Protein AF-A0A973G7X0-F1 (afdb_monomer)

Mean predicted aligned error: 9.48 Å

Structure (mmCIF, N/CA/C/O backbone):
data_AF-A0A973G7X0-F1
#
_entry.id   AF-A0A973G7X0-F1
#
loop_
_atom_site.group_PDB
_atom_site.id
_atom_site.type_symbol
_atom_site.label_atom_id
_atom_site.label_alt_id
_atom_site.label_comp_id
_atom_site.label_asym_id
_atom_site.label_entity_id
_atom_site.label_seq_id
_atom_site.pdbx_PDB_ins_code
_atom_site.Cartn_x
_atom_site.Cartn_y
_atom_site.Cartn_z
_atom_site.occupancy
_atom_site.B_iso_or_equiv
_atom_site.auth_seq_id
_atom_site.auth_comp_id
_atom_site.auth_asym_id
_atom_site.auth_atom_id
_atom_site.pdbx_PDB_model_num
ATOM 1 N N . MET A 1 1 ? 25.890 -2.700 -10.896 1.00 71.62 1 MET A N 1
ATOM 2 C CA . MET A 1 1 ? 25.845 -2.245 -9.484 1.00 71.62 1 MET A CA 1
ATOM 3 C C . MET A 1 1 ? 24.895 -1.067 -9.282 1.00 71.62 1 MET A C 1
ATOM 5 O O . MET A 1 1 ? 24.038 -1.164 -8.416 1.00 71.62 1 MET A O 1
ATOM 9 N N . ILE A 1 2 ? 24.950 -0.023 -10.118 1.00 80.19 2 ILE A N 1
ATOM 10 C CA . ILE A 1 2 ? 24.067 1.162 -10.027 1.00 80.19 2 ILE A CA 1
ATOM 11 C C . ILE A 1 2 ? 22.573 0.802 -10.108 1.00 80.19 2 ILE A C 1
ATOM 13 O O . ILE A 1 2 ? 21.805 1.201 -9.243 1.00 80.19 2 ILE A O 1
ATOM 17 N N . ALA A 1 3 ? 22.166 -0.040 -11.064 1.00 82.38 3 ALA A N 1
ATOM 18 C CA . ALA A 1 3 ? 20.767 -0.471 -11.183 1.00 82.38 3 ALA A CA 1
ATOM 19 C C . ALA A 1 3 ? 20.232 -1.186 -9.923 1.00 82.38 3 ALA A C 1
ATOM 21 O O . ALA A 1 3 ? 19.067 -1.029 -9.573 1.00 82.38 3 ALA A O 1
ATOM 22 N N . LYS A 1 4 ? 21.088 -1.925 -9.200 1.00 83.56 4 LYS A N 1
ATOM 23 C CA . LYS A 1 4 ? 20.709 -2.561 -7.928 1.00 83.56 4 LYS A CA 1
ATOM 24 C C . LYS A 1 4 ? 20.502 -1.520 -6.826 1.00 83.56 4 LYS A C 1
ATOM 26 O O . LYS A 1 4 ? 19.527 -1.616 -6.094 1.00 83.56 4 LYS A O 1
ATOM 31 N N . ALA A 1 5 ? 21.375 -0.514 -6.739 1.00 88.06 5 ALA A N 1
ATOM 32 C CA . ALA A 1 5 ? 21.237 0.576 -5.772 1.00 88.06 5 ALA A CA 1
ATOM 33 C C . ALA A 1 5 ? 19.972 1.413 -6.028 1.00 88.06 5 ALA A C 1
ATOM 35 O O . ALA A 1 5 ? 19.229 1.707 -5.095 1.00 88.06 5 ALA A O 1
ATOM 36 N N . VAL A 1 6 ? 19.679 1.715 -7.298 1.00 90.12 6 VAL A N 1
ATOM 37 C CA . VAL A 1 6 ? 18.432 2.386 -7.695 1.00 90.12 6 VAL A CA 1
ATOM 38 C C . VAL A 1 6 ? 17.220 1.527 -7.333 1.00 90.12 6 VAL A C 1
ATOM 40 O O . VAL A 1 6 ? 16.287 2.029 -6.716 1.00 90.12 6 VAL A O 1
ATOM 43 N N . GLY A 1 7 ? 17.250 0.226 -7.637 1.00 86.12 7 GLY A N 1
ATOM 44 C CA . GLY A 1 7 ? 16.169 -0.696 -7.279 1.00 86.12 7 GLY A CA 1
ATOM 45 C C . GLY A 1 7 ? 15.898 -0.749 -5.772 1.00 86.12 7 GLY A C 1
ATOM 46 O O . GLY A 1 7 ? 14.742 -0.710 -5.351 1.00 86.12 7 GLY A O 1
ATOM 47 N N . ILE A 1 8 ? 16.952 -0.761 -4.950 1.00 91.88 8 ILE A N 1
ATOM 48 C CA . ILE A 1 8 ? 16.832 -0.694 -3.487 1.00 91.88 8 ILE A CA 1
ATOM 49 C C . ILE A 1 8 ? 16.190 0.631 -3.060 1.00 91.88 8 ILE A C 1
ATOM 51 O O . ILE A 1 8 ? 15.220 0.617 -2.306 1.00 91.88 8 ILE A O 1
ATOM 55 N N . GLY A 1 9 ? 16.669 1.766 -3.580 1.00 92.62 9 GLY A N 1
ATOM 56 C CA . GLY A 1 9 ? 16.115 3.084 -3.258 1.00 92.62 9 GLY A CA 1
ATOM 57 C C . GLY A 1 9 ? 14.632 3.213 -3.616 1.00 92.62 9 GLY A C 1
ATOM 58 O O . GLY A 1 9 ? 13.835 3.670 -2.799 1.00 92.62 9 GLY A O 1
ATOM 59 N N . VAL A 1 10 ? 14.240 2.731 -4.798 1.00 89.56 10 VAL A N 1
ATOM 60 C CA . VAL A 1 10 ? 12.837 2.715 -5.241 1.00 89.56 10 VAL A CA 1
ATOM 61 C C . VAL A 1 10 ? 11.981 1.832 -4.334 1.00 89.56 10 VAL A C 1
ATOM 63 O O . VAL A 1 10 ? 10.878 2.227 -3.964 1.00 89.56 10 VAL A O 1
ATOM 66 N N . THR A 1 11 ? 12.487 0.666 -3.929 1.00 89.56 11 THR A N 1
ATOM 67 C CA . THR A 1 11 ? 11.751 -0.252 -3.044 1.00 89.56 11 THR A CA 1
ATOM 68 C C . THR A 1 11 ? 11.503 0.377 -1.674 1.00 89.56 11 THR A C 1
ATOM 70 O O . THR A 1 11 ? 10.390 0.307 -1.158 1.00 89.56 11 THR A O 1
ATOM 73 N N . LEU A 1 12 ? 12.512 1.040 -1.102 1.00 91.94 12 LEU A N 1
ATOM 74 C CA . LEU A 1 12 ? 12.386 1.733 0.183 1.00 91.94 12 LEU A CA 1
ATOM 75 C C . LEU A 1 12 ? 11.405 2.908 0.105 1.00 91.94 12 LEU A C 1
ATOM 77 O O . LEU A 1 12 ? 10.552 3.055 0.978 1.00 91.94 12 LEU A O 1
ATOM 81 N N . ALA A 1 13 ? 11.481 3.711 -0.959 1.00 89.56 13 ALA A N 1
ATOM 82 C CA . ALA A 1 13 ? 10.551 4.815 -1.177 1.00 89.56 13 ALA A CA 1
ATOM 83 C C . ALA A 1 13 ? 9.105 4.318 -1.340 1.00 89.56 13 ALA A C 1
ATOM 85 O O . ALA A 1 13 ? 8.184 4.881 -0.747 1.00 89.56 13 ALA A O 1
ATOM 86 N N . ALA A 1 14 ? 8.907 3.230 -2.091 1.00 86.94 14 ALA A N 1
ATOM 87 C CA . ALA A 1 14 ? 7.600 2.607 -2.262 1.00 86.94 14 ALA A CA 1
ATOM 88 C C . ALA A 1 14 ? 7.053 2.052 -0.938 1.00 86.94 14 ALA A C 1
ATOM 90 O O . ALA A 1 14 ? 5.881 2.263 -0.630 1.00 86.94 14 ALA A O 1
ATOM 91 N N . ALA A 1 15 ? 7.897 1.398 -0.133 1.00 85.62 15 ALA A N 1
ATOM 92 C CA . ALA A 1 15 ? 7.513 0.897 1.184 1.00 85.62 15 ALA A CA 1
ATOM 93 C C . ALA A 1 15 ? 7.066 2.039 2.111 1.00 85.62 15 ALA A C 1
ATOM 95 O O . ALA A 1 15 ? 5.993 1.962 2.709 1.00 85.62 15 ALA A O 1
ATOM 96 N N . TRP A 1 16 ? 7.832 3.133 2.164 1.00 91.50 16 TRP A N 1
ATOM 97 C CA . TRP A 1 16 ? 7.482 4.308 2.962 1.00 91.50 16 TRP A CA 1
ATOM 98 C C . TRP A 1 16 ? 6.157 4.942 2.514 1.00 91.50 16 TRP A C 1
ATOM 100 O O . TRP A 1 16 ? 5.285 5.210 3.343 1.00 91.50 16 TRP A O 1
ATOM 110 N N . ALA A 1 17 ? 5.968 5.133 1.205 1.00 87.81 17 ALA A N 1
ATOM 111 C CA . ALA A 1 17 ? 4.733 5.690 0.658 1.00 87.81 17 ALA A CA 1
ATOM 112 C C . ALA A 1 17 ? 3.520 4.793 0.960 1.00 87.81 17 ALA A C 1
ATOM 114 O O . ALA A 1 17 ? 2.474 5.287 1.383 1.00 87.81 17 ALA A O 1
ATOM 115 N N . ALA A 1 18 ? 3.671 3.473 0.818 1.00 83.75 18 ALA A N 1
ATOM 116 C CA . ALA A 1 18 ? 2.624 2.514 1.150 1.00 83.75 18 ALA A CA 1
ATOM 117 C C . ALA A 1 18 ? 2.223 2.601 2.630 1.00 83.75 18 ALA A C 1
ATOM 119 O O . ALA A 1 18 ? 1.032 2.631 2.936 1.00 83.75 18 ALA A O 1
ATOM 120 N N . GLN A 1 19 ? 3.190 2.722 3.548 1.00 83.50 19 GLN A N 1
ATOM 121 C CA . GLN A 1 19 ? 2.900 2.886 4.977 1.00 83.50 19 GLN A CA 1
ATOM 122 C C . GLN A 1 19 ? 2.080 4.151 5.265 1.00 83.50 19 GLN A C 1
ATOM 124 O O . GLN A 1 19 ? 1.145 4.092 6.064 1.00 83.50 19 GLN A O 1
ATOM 129 N N . GLN A 1 20 ? 2.380 5.275 4.602 1.00 85.81 20 GLN A N 1
ATOM 130 C CA . GLN A 1 20 ? 1.604 6.513 4.759 1.00 85.81 20 GLN A CA 1
ATOM 131 C C . GLN A 1 20 ? 0.167 6.359 4.255 1.00 85.81 20 GLN A C 1
ATOM 133 O O . GLN A 1 20 ? -0.774 6.760 4.941 1.00 85.81 20 GLN A O 1
ATOM 138 N N . VAL A 1 21 ? -0.011 5.738 3.086 1.00 83.81 21 VAL A N 1
ATOM 139 C CA . VAL A 1 21 ? -1.339 5.491 2.507 1.00 83.81 21 VAL A CA 1
ATOM 140 C C . VAL A 1 21 ? -2.167 4.586 3.415 1.00 83.81 21 VAL A C 1
ATOM 142 O O . VAL A 1 21 ? -3.312 4.913 3.714 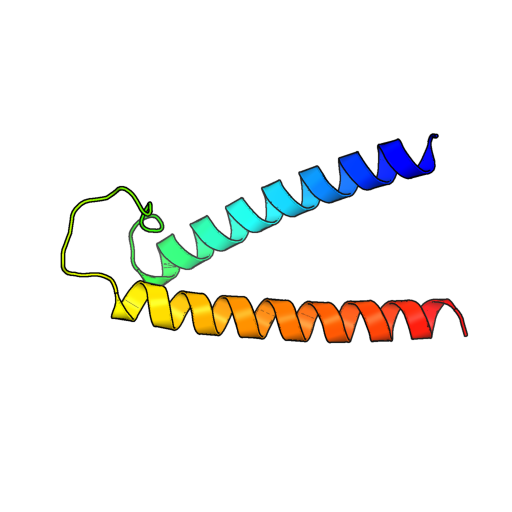1.00 83.81 21 VAL A O 1
ATOM 145 N N . ILE A 1 22 ? -1.585 3.488 3.905 1.00 80.94 22 ILE A N 1
ATOM 146 C CA . ILE A 1 22 ? -2.268 2.550 4.805 1.00 80.94 22 ILE A CA 1
ATOM 147 C C . ILE A 1 22 ? -2.660 3.249 6.111 1.00 80.94 22 ILE A C 1
ATOM 149 O O . ILE A 1 22 ? -3.807 3.143 6.540 1.00 80.94 22 ILE A O 1
ATOM 153 N N . ALA A 1 23 ? -1.744 4.004 6.727 1.00 80.19 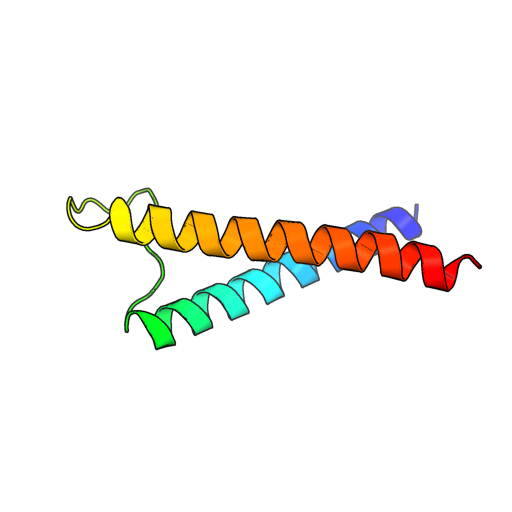23 ALA A N 1
ATOM 154 C CA . ALA A 1 23 ? -2.024 4.729 7.965 1.00 80.19 23 ALA A CA 1
ATOM 155 C C . ALA A 1 23 ? -3.134 5.780 7.785 1.00 80.19 23 ALA A C 1
ATOM 157 O O . ALA A 1 23 ? -3.999 5.917 8.653 1.00 80.19 23 ALA A O 1
ATOM 158 N N . GLY A 1 24 ? -3.129 6.499 6.658 1.00 81.06 24 GLY A N 1
ATOM 159 C CA . GLY A 1 24 ? -4.173 7.458 6.305 1.00 81.06 24 GLY A CA 1
ATOM 160 C C . GLY A 1 24 ? -5.526 6.787 6.078 1.00 81.06 24 GLY A C 1
ATOM 161 O O . GLY A 1 24 ? -6.518 7.195 6.679 1.00 81.06 24 GLY A O 1
ATOM 162 N N . ALA A 1 25 ? -5.557 5.720 5.278 1.00 77.88 25 ALA A N 1
ATOM 163 C CA . ALA A 1 25 ? -6.769 4.959 4.994 1.00 77.88 25 ALA A CA 1
ATOM 164 C C . ALA A 1 25 ? -7.402 4.396 6.274 1.00 77.88 25 ALA A C 1
ATOM 166 O O . ALA A 1 25 ? -8.610 4.517 6.461 1.00 77.88 25 ALA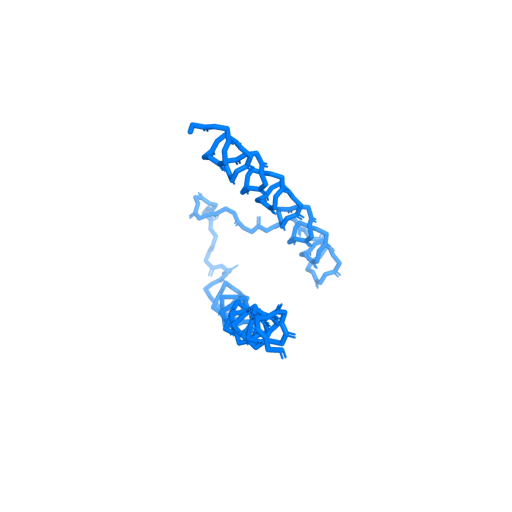 A O 1
ATOM 167 N N . TRP A 1 26 ? -6.594 3.863 7.197 1.00 74.00 26 TRP A N 1
ATOM 168 C CA . TRP A 1 26 ? -7.093 3.354 8.478 1.00 74.00 26 TRP A CA 1
ATOM 169 C C . TRP A 1 26 ? -7.658 4.449 9.369 1.00 74.00 26 TRP A C 1
ATOM 171 O O . TRP A 1 26 ? -8.732 4.287 9.940 1.00 74.00 26 TRP A O 1
ATOM 181 N N . LYS A 1 27 ? -6.965 5.589 9.457 1.00 75.19 27 LYS A N 1
ATOM 182 C CA . LYS A 1 27 ? -7.435 6.725 10.251 1.00 75.19 27 LYS A CA 1
ATOM 183 C C . LYS A 1 27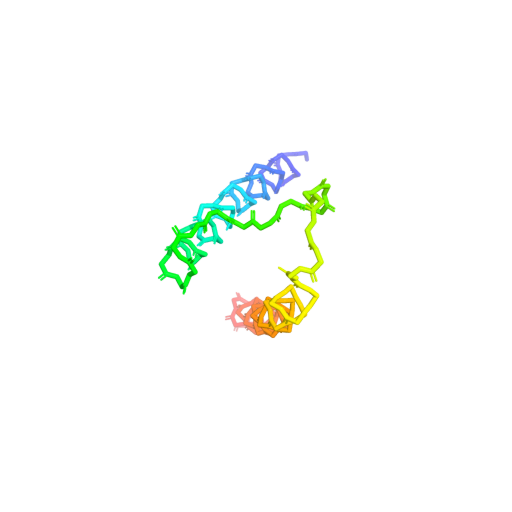 ? -8.779 7.249 9.739 1.00 75.19 27 LYS A C 1
ATOM 185 O O . LYS A 1 27 ? -9.617 7.630 10.545 1.00 75.19 27 LYS A O 1
ATOM 190 N N . VAL A 1 28 ? -8.980 7.260 8.420 1.00 75.88 28 VAL A N 1
ATOM 191 C CA . VAL A 1 28 ? -10.244 7.682 7.798 1.00 75.88 28 VAL A CA 1
ATOM 192 C C . VAL A 1 28 ? -11.345 6.640 7.995 1.00 75.88 28 VAL A C 1
ATOM 194 O O . VAL A 1 28 ? -12.462 7.008 8.339 1.00 75.88 28 VAL A O 1
ATOM 197 N N . ALA A 1 29 ? -11.047 5.355 7.794 1.00 72.88 29 ALA A N 1
ATOM 198 C CA . ALA A 1 29 ? -12.054 4.296 7.839 1.00 72.88 29 ALA A CA 1
ATOM 199 C C . ALA A 1 29 ? -12.479 3.917 9.266 1.00 72.88 29 ALA A C 1
ATOM 201 O O . ALA A 1 29 ? -13.650 3.642 9.505 1.00 72.88 29 ALA A O 1
ATOM 202 N N . LEU A 1 30 ? -11.530 3.881 10.204 1.00 73.12 30 LEU A N 1
ATOM 203 C CA . LEU A 1 30 ? -11.709 3.309 11.543 1.00 73.12 30 LEU A CA 1
ATOM 204 C C . LEU A 1 30 ? -11.459 4.319 12.672 1.00 73.12 30 LEU A C 1
ATOM 206 O O . LEU A 1 30 ? -11.612 3.995 13.844 1.00 73.12 30 LEU A O 1
ATOM 210 N N . GLY A 1 31 ? -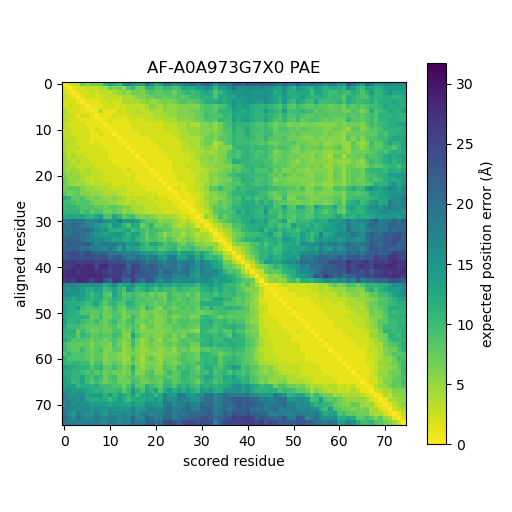11.060 5.554 12.352 1.00 67.19 31 GLY A N 1
ATOM 211 C CA . GLY A 1 31 ? -10.838 6.620 13.339 1.00 67.19 31 GLY A CA 1
ATOM 212 C C . GLY A 1 31 ? -9.570 6.457 14.189 1.00 67.19 31 GLY A C 1
ATOM 213 O O . GLY A 1 31 ? -9.156 7.402 14.860 1.00 67.19 31 GLY A O 1
ATOM 214 N N . HIS A 1 32 ? -8.906 5.301 14.129 1.00 66.62 32 HIS A N 1
ATOM 215 C CA . HIS A 1 32 ? -7.683 4.991 14.865 1.00 66.62 32 HIS A CA 1
ATOM 216 C C . HIS A 1 32 ? -6.591 4.415 13.955 1.00 66.62 32 HIS A C 1
ATOM 218 O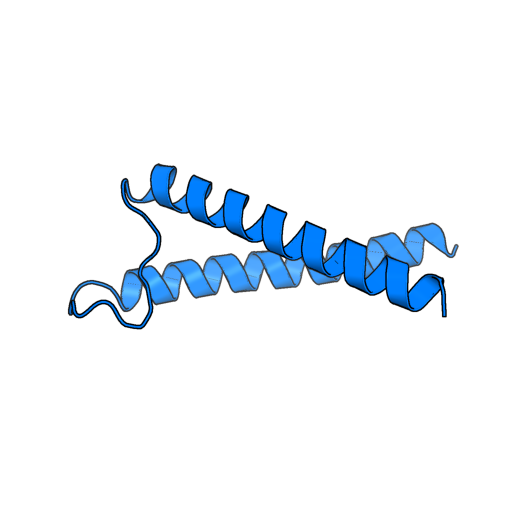 O . HIS A 1 32 ? -6.810 4.071 12.793 1.00 66.62 32 HIS A O 1
ATOM 224 N N . LYS A 1 33 ? -5.372 4.307 14.493 1.00 62.12 33 LYS A N 1
ATOM 225 C CA . LYS A 1 33 ? -4.242 3.698 13.780 1.00 62.12 33 LYS A CA 1
ATOM 226 C C . LYS A 1 33 ? -4.486 2.192 13.539 1.00 62.12 33 LYS A C 1
ATOM 228 O O . LYS A 1 33 ? -5.274 1.576 14.270 1.00 62.12 33 LYS A O 1
ATOM 233 N N . PRO A 1 34 ? -3.845 1.602 12.511 1.00 61.44 34 PRO A N 1
ATOM 234 C CA . PRO A 1 34 ? -3.901 0.163 12.278 1.00 61.44 34 PRO A CA 1
ATOM 235 C C . PRO A 1 34 ? -3.491 -0.615 13.536 1.00 61.44 34 PRO A C 1
ATOM 237 O O . PRO A 1 34 ? -2.604 -0.139 14.251 1.00 61.44 34 PRO A O 1
ATOM 240 N N . PRO A 1 35 ? -4.119 -1.774 13.810 1.00 63.38 35 PRO A N 1
ATOM 241 C CA . PRO A 1 35 ? -3.687 -2.638 14.903 1.00 63.38 35 PRO A CA 1
ATOM 242 C C . PRO A 1 35 ? -2.255 -3.037 14.670 1.00 63.38 35 PRO A C 1
ATOM 244 O O . PRO A 1 35 ? -1.898 -3.395 13.542 1.00 63.38 35 PRO A O 1
ATOM 247 N N . LYS A 1 36 ? -1.465 -3.066 15.732 1.00 63.47 36 LYS A N 1
ATOM 248 C CA . LYS A 1 36 ? -0.270 -3.883 15.689 1.00 63.47 36 LYS A CA 1
ATOM 249 C C . LYS A 1 36 ? -0.638 -5.323 16.051 1.00 63.47 36 LYS A C 1
ATOM 251 O O . LYS A 1 36 ? -1.533 -5.523 16.869 1.00 63.47 36 LYS A O 1
ATOM 256 N N . PRO A 1 37 ? 0.015 -6.325 15.441 1.00 56.53 37 PRO A N 1
ATOM 257 C CA . PRO A 1 37 ? -0.189 -7.729 15.794 1.00 56.53 37 PRO A CA 1
ATOM 258 C C . PRO A 1 37 ? 0.004 -8.018 17.290 1.00 56.53 37 PRO A C 1
ATOM 260 O O . PRO A 1 37 ? -0.574 -8.971 17.797 1.00 56.53 37 PRO A O 1
ATOM 263 N N . GLU A 1 38 ? 0.809 -7.204 17.977 1.00 61.38 38 GLU A N 1
ATOM 264 C CA . GLU A 1 38 ? 1.075 -7.288 19.415 1.00 61.38 38 GLU A CA 1
ATOM 265 C C . GLU A 1 38 ? 0.062 -6.567 20.333 1.00 61.38 38 GLU A C 1
ATOM 267 O O . GLU A 1 38 ? 0.204 -6.654 21.550 1.00 61.38 38 GLU A O 1
ATOM 272 N N . ASP A 1 39 ? -0.944 -5.859 19.803 1.00 61.16 39 ASP A N 1
ATOM 273 C CA . ASP A 1 39 ? -1.958 -5.195 20.637 1.00 61.16 39 ASP A CA 1
ATOM 274 C C . ASP A 1 39 ? -2.988 -6.223 21.160 1.00 61.16 39 ASP A C 1
ATOM 276 O O . ASP A 1 39 ? -3.766 -6.794 20.393 1.00 61.16 39 ASP A O 1
ATOM 280 N N . GLU A 1 40 ? -3.009 -6.452 22.479 1.00 52.66 40 GLU A N 1
ATOM 281 C CA . GLU A 1 40 ? -3.939 -7.371 23.151 1.00 52.66 40 GLU A CA 1
ATOM 282 C C . GLU A 1 40 ? -5.376 -6.814 23.158 1.00 52.66 40 GLU A C 1
ATOM 284 O O . GLU A 1 40 ? -5.722 -5.911 23.922 1.00 52.66 40 GLU A O 1
ATOM 289 N N . GLY A 1 41 ? -6.238 -7.366 22.300 1.00 56.09 41 GLY A N 1
ATOM 290 C CA . GLY A 1 41 ? -7.671 -7.077 22.288 1.00 56.09 41 GLY A CA 1
ATOM 291 C C . GLY A 1 41 ? -8.455 -8.024 21.378 1.00 56.09 41 GLY A C 1
ATOM 292 O O . GLY A 1 41 ? -8.249 -8.050 20.168 1.00 56.09 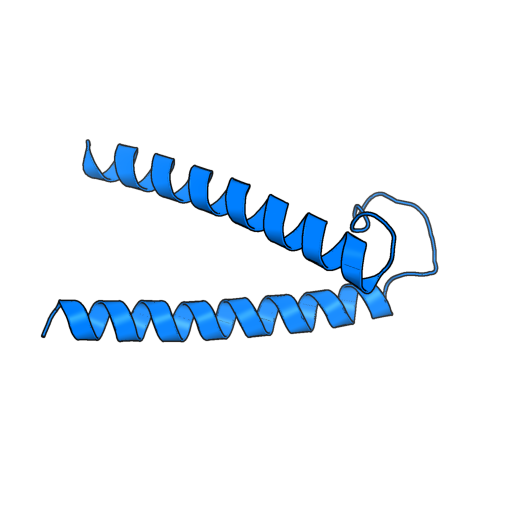41 GLY A O 1
ATOM 293 N N . ASP A 1 42 ? -9.398 -8.764 21.964 1.00 55.88 42 ASP A N 1
ATOM 294 C CA . ASP A 1 42 ? -10.249 -9.785 21.317 1.00 55.88 42 ASP A CA 1
ATOM 295 C C . ASP A 1 42 ? -11.119 -9.231 20.164 1.00 55.88 42 ASP A C 1
ATOM 297 O O . ASP A 1 42 ? -11.574 -9.944 19.266 1.00 55.88 42 ASP A O 1
ATOM 301 N N . ALA A 1 43 ? -11.326 -7.916 20.148 1.00 55.81 43 ALA A N 1
ATOM 302 C CA . ALA A 1 43 ? -12.050 -7.216 19.102 1.00 55.81 43 ALA A CA 1
ATOM 303 C C . ALA A 1 43 ? -11.127 -6.874 17.922 1.00 55.81 43 ALA A C 1
ATOM 305 O O . ALA A 1 43 ? -10.760 -5.710 17.778 1.00 55.81 43 ALA A O 1
ATOM 306 N N . ARG A 1 44 ? -10.740 -7.844 17.067 1.00 63.47 44 ARG A N 1
ATOM 307 C CA . ARG A 1 44 ? -10.153 -7.483 15.750 1.00 63.47 44 ARG A CA 1
ATOM 308 C C . ARG A 1 44 ? -9.952 -8.529 14.662 1.00 63.47 44 ARG A C 1
ATOM 310 O O . ARG A 1 44 ? -9.585 -8.134 13.558 1.00 63.47 44 ARG A O 1
ATOM 317 N N . PHE A 1 45 ? -10.200 -9.821 14.879 1.00 67.88 45 PHE A N 1
ATOM 318 C CA . PHE A 1 45 ? -9.901 -10.813 13.832 1.00 67.88 45 PHE A CA 1
ATOM 319 C C . PHE A 1 45 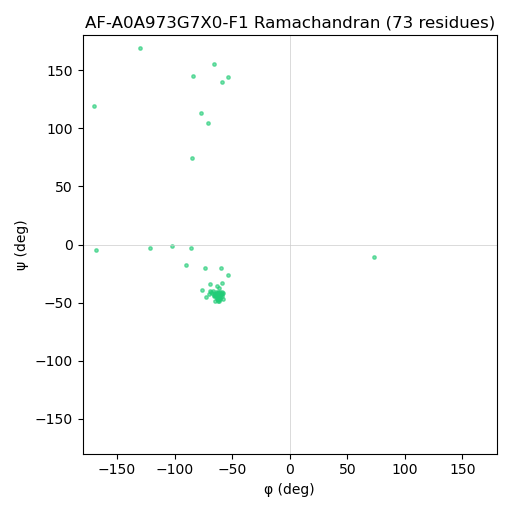? -10.670 -10.552 12.526 1.00 67.88 45 PHE A C 1
ATOM 321 O O . PHE A 1 45 ? -10.082 -10.589 11.450 1.00 67.88 45 PHE A O 1
ATOM 328 N N . ALA A 1 46 ? -11.960 -10.210 12.612 1.00 69.38 46 ALA A N 1
ATOM 329 C CA . ALA A 1 46 ? -12.772 -9.893 11.437 1.00 69.38 46 ALA A CA 1
ATOM 330 C C . ALA A 1 46 ? -12.324 -8.598 10.730 1.00 69.38 46 ALA A C 1
ATOM 332 O O . ALA A 1 46 ? -12.264 -8.565 9.504 1.00 69.38 46 ALA A O 1
ATOM 333 N N . GLU A 1 47 ? -11.958 -7.552 11.477 1.00 71.56 47 GLU A N 1
ATOM 334 C CA . GLU A 1 47 ? -11.452 -6.288 10.914 1.00 71.56 47 GLU A CA 1
ATOM 335 C C . GLU A 1 47 ? -10.105 -6.501 10.206 1.00 71.56 47 GLU A C 1
ATOM 337 O O . GLU A 1 47 ? -9.914 -6.062 9.071 1.00 71.56 47 GLU A O 1
ATOM 342 N N . ILE A 1 48 ? -9.199 -7.254 10.838 1.00 74.50 48 ILE A N 1
ATOM 343 C CA . ILE A 1 48 ? -7.908 -7.639 10.259 1.00 74.50 48 ILE A CA 1
ATOM 344 C C . ILE A 1 48 ? -8.124 -8.521 9.025 1.00 74.50 48 ILE A C 1
ATOM 346 O O . ILE A 1 48 ? -7.481 -8.296 8.002 1.00 74.50 48 ILE A O 1
ATOM 350 N N . ALA A 1 49 ? -9.044 -9.487 9.080 1.00 80.00 49 ALA A N 1
ATOM 351 C CA . ALA A 1 49 ? -9.345 -10.374 7.961 1.00 80.00 49 ALA A CA 1
ATOM 352 C C . ALA A 1 49 ? -9.911 -9.604 6.759 1.00 80.00 49 ALA A C 1
ATOM 354 O O . ALA A 1 49 ? -9.431 -9.781 5.640 1.00 80.00 49 ALA A O 1
ATOM 355 N N . VAL A 1 50 ? -10.877 -8.705 6.973 1.00 80.06 50 VAL A N 1
ATOM 356 C CA . VAL A 1 50 ? -11.440 -7.863 5.904 1.00 80.06 50 VAL A CA 1
ATOM 357 C C . VAL A 1 50 ? -10.361 -6.974 5.298 1.00 80.06 50 VAL A C 1
ATOM 359 O O . VAL A 1 50 ? -10.237 -6.888 4.075 1.00 80.06 50 VAL A O 1
ATOM 362 N N . ALA A 1 51 ? -9.526 -6.355 6.128 1.00 77.56 51 ALA A N 1
ATOM 363 C CA . ALA A 1 51 ? -8.470 -5.504 5.617 1.00 77.56 51 ALA A CA 1
ATOM 364 C C . ALA A 1 51 ? -7.366 -6.289 4.889 1.00 77.56 51 ALA A C 1
ATOM 366 O O . ALA A 1 51 ? -6.832 -5.810 3.884 1.00 77.56 51 ALA A O 1
ATOM 367 N N . ALA A 1 52 ? -7.060 -7.512 5.329 1.00 81.81 52 ALA A N 1
ATOM 368 C CA . ALA A 1 52 ? -6.150 -8.417 4.636 1.00 81.81 52 ALA A CA 1
ATOM 369 C C . ALA A 1 52 ? -6.699 -8.827 3.263 1.00 81.81 52 ALA A C 1
ATOM 371 O O . ALA A 1 52 ? -5.952 -8.818 2.286 1.00 81.81 52 ALA A O 1
ATOM 372 N N . VAL A 1 53 ? -8.003 -9.107 3.157 1.00 86.19 53 VAL A N 1
ATOM 373 C CA . VAL A 1 53 ? -8.667 -9.401 1.875 1.00 86.19 53 VAL A CA 1
ATOM 374 C C . VAL A 1 53 ? -8.570 -8.209 0.923 1.00 86.19 53 VAL A C 1
ATOM 376 O O . VAL A 1 53 ? -8.153 -8.376 -0.224 1.00 86.19 53 VAL A O 1
ATOM 379 N N . ILE A 1 54 ? -8.886 -6.998 1.392 1.00 83.19 54 ILE A N 1
ATOM 380 C CA . ILE A 1 54 ? -8.798 -5.776 0.576 1.00 83.19 54 ILE A CA 1
ATOM 381 C C . ILE A 1 54 ? -7.353 -5.533 0.129 1.00 83.19 54 ILE A C 1
ATOM 383 O O . ILE A 1 54 ? -7.097 -5.291 -1.050 1.00 83.19 54 ILE A O 1
ATOM 387 N N . THR A 1 55 ? -6.394 -5.653 1.048 1.00 81.44 55 THR A N 1
ATOM 388 C CA . THR A 1 55 ? -4.969 -5.473 0.742 1.00 81.44 55 THR A CA 1
ATOM 389 C C . THR A 1 55 ? -4.498 -6.505 -0.283 1.00 81.44 55 THR A C 1
ATOM 391 O O . THR A 1 55 ? -3.855 -6.146 -1.268 1.00 81.44 55 THR A O 1
ATOM 394 N N . GLY A 1 56 ? -4.868 -7.776 -0.107 1.00 83.69 56 GLY A N 1
ATOM 395 C CA . GLY A 1 56 ? -4.552 -8.851 -1.046 1.00 83.69 56 GLY A CA 1
ATOM 396 C C . GLY A 1 56 ? -5.127 -8.600 -2.442 1.00 83.69 56 GLY A C 1
ATOM 397 O O . GLY A 1 56 ? -4.416 -8.764 -3.435 1.00 83.69 56 GLY A O 1
ATOM 398 N N . ALA A 1 57 ? -6.373 -8.125 -2.527 1.00 85.94 57 ALA A N 1
ATOM 399 C CA . ALA A 1 57 ? -7.008 -7.763 -3.792 1.00 85.94 57 ALA A CA 1
ATOM 400 C C . ALA A 1 57 ? -6.274 -6.607 -4.494 1.00 85.94 57 ALA A C 1
ATOM 402 O O . ALA A 1 57 ? -5.965 -6.701 -5.683 1.00 85.94 57 ALA A O 1
ATOM 403 N N . VAL A 1 58 ? -5.927 -5.545 -3.760 1.00 85.06 58 VAL A N 1
ATOM 404 C CA . VAL A 1 58 ? -5.173 -4.403 -4.303 1.00 85.06 58 VAL A CA 1
ATOM 405 C C . VAL A 1 58 ? -3.797 -4.839 -4.806 1.00 85.06 58 VAL A C 1
ATOM 407 O O . VAL A 1 58 ? -3.404 -4.459 -5.907 1.00 85.06 58 VAL A O 1
ATOM 410 N N . VAL A 1 59 ? -3.078 -5.677 -4.054 1.00 86.31 59 VAL A N 1
ATOM 411 C CA . VAL A 1 59 ? -1.763 -6.198 -4.463 1.00 86.31 59 VAL A CA 1
ATOM 412 C C . VAL A 1 59 ? -1.873 -7.058 -5.723 1.00 86.31 59 VAL A C 1
ATOM 414 O O . VAL A 1 59 ? -1.057 -6.918 -6.637 1.00 86.31 59 VAL A O 1
ATOM 417 N N . ALA A 1 60 ? -2.889 -7.919 -5.814 1.00 86.12 60 ALA A N 1
ATOM 418 C CA . ALA A 1 60 ? -3.128 -8.726 -7.006 1.00 86.12 60 ALA A CA 1
ATOM 419 C C . ALA A 1 60 ? -3.385 -7.844 -8.240 1.00 86.12 60 ALA A C 1
ATOM 421 O O . ALA A 1 60 ? -2.770 -8.054 -9.288 1.00 86.12 60 ALA A O 1
ATOM 422 N N . LEU A 1 61 ? -4.220 -6.810 -8.104 1.00 83.44 61 LEU A N 1
ATOM 423 C CA . LEU A 1 61 ? -4.484 -5.846 -9.175 1.00 83.44 61 LEU A CA 1
ATOM 424 C C . LEU A 1 61 ? -3.229 -5.054 -9.557 1.00 83.44 61 LEU A C 1
ATOM 426 O O . LEU A 1 61 ? -2.926 -4.921 -10.744 1.00 83.44 61 LEU A O 1
ATOM 430 N N . ALA A 1 62 ? -2.456 -4.588 -8.575 1.00 84.56 62 ALA A N 1
ATOM 431 C CA . ALA A 1 62 ? -1.194 -3.894 -8.807 1.00 84.56 62 ALA A CA 1
ATOM 432 C C . ALA A 1 62 ? -0.207 -4.771 -9.591 1.00 84.56 62 ALA A C 1
ATOM 434 O O . ALA A 1 62 ? 0.429 -4.296 -10.529 1.00 84.56 62 ALA A O 1
ATOM 435 N N . ARG A 1 63 ? -0.129 -6.072 -9.281 1.00 84.12 63 ARG A N 1
ATOM 436 C CA . ARG A 1 63 ? 0.700 -7.031 -10.025 1.00 84.12 63 ARG A CA 1
ATOM 437 C C . ARG A 1 63 ? 0.235 -7.196 -11.473 1.00 84.12 63 ARG A C 1
ATOM 439 O O . ARG A 1 63 ? 1.066 -7.221 -12.383 1.00 84.12 63 ARG A O 1
ATOM 446 N N . VAL A 1 64 ? -1.074 -7.285 -11.711 1.00 86.38 64 VAL A N 1
ATOM 447 C CA . VAL A 1 64 ? -1.635 -7.356 -13.072 1.00 86.38 64 VAL A CA 1
ATOM 448 C C . VAL A 1 64 ? -1.313 -6.083 -13.859 1.00 86.38 64 VAL A C 1
ATOM 450 O O . VAL A 1 64 ? -0.897 -6.158 -15.012 1.00 86.38 64 VAL A O 1
ATOM 453 N N . LEU A 1 65 ? -1.452 -4.911 -13.242 1.00 80.88 65 LEU A N 1
ATOM 454 C CA . LEU A 1 65 ? -1.134 -3.638 -13.884 1.00 80.88 65 LEU A CA 1
ATOM 455 C C . LEU A 1 65 ? 0.363 -3.481 -14.150 1.00 80.88 65 LEU A C 1
ATOM 457 O O . LEU A 1 65 ? 0.733 -3.057 -15.238 1.00 80.88 65 LEU A O 1
ATOM 461 N N . ALA A 1 66 ? 1.223 -3.870 -13.210 1.00 81.06 66 ALA A N 1
ATOM 462 C CA . ALA A 1 66 ? 2.670 -3.817 -13.387 1.00 81.06 66 ALA A CA 1
ATOM 463 C C . ALA A 1 66 ? 3.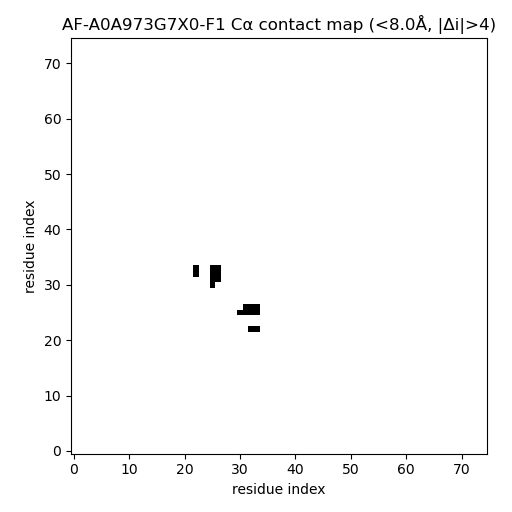134 -4.729 -14.532 1.00 81.06 66 ALA A C 1
ATOM 465 O O . ALA A 1 66 ? 3.926 -4.313 -15.372 1.00 81.06 66 ALA A O 1
ATOM 466 N N . THR A 1 67 ? 2.600 -5.952 -14.613 1.00 82.81 67 THR A N 1
ATOM 467 C CA . THR A 1 67 ? 2.937 -6.899 -15.692 1.00 82.81 67 THR A CA 1
ATOM 468 C C . THR A 1 67 ? 2.409 -6.445 -17.053 1.00 82.81 67 THR A C 1
ATOM 470 O O . THR A 1 67 ? 3.139 -6.510 -18.040 1.00 82.81 67 THR A O 1
ATOM 473 N N . ARG A 1 68 ? 1.184 -5.909 -17.122 1.00 78.25 68 ARG A N 1
ATOM 474 C CA . ARG A 1 68 ? 0.630 -5.340 -18.364 1.00 78.25 68 ARG A CA 1
ATOM 475 C C . ARG A 1 68 ? 1.324 -4.046 -18.784 1.00 78.25 68 ARG A C 1
ATOM 477 O O . ARG A 1 68 ? 1.562 -3.844 -19.968 1.00 78.25 68 ARG A O 1
ATOM 484 N N . GLY A 1 69 ? 1.648 -3.175 -17.834 1.00 68.06 69 GLY A N 1
ATOM 485 C CA . GLY A 1 69 ? 2.366 -1.924 -18.074 1.00 68.06 69 GLY A CA 1
ATOM 486 C C . GLY A 1 69 ? 3.785 -2.173 -18.574 1.00 68.06 69 GLY A C 1
ATOM 487 O O . GLY A 1 69 ? 4.196 -1.554 -19.549 1.00 68.06 69 GLY A O 1
ATOM 488 N N . ALA A 1 70 ? 4.489 -3.143 -17.984 1.00 59.84 70 ALA A N 1
ATOM 489 C CA . ALA A 1 70 ? 5.789 -3.593 -18.476 1.00 59.84 70 ALA A CA 1
ATOM 490 C C . ALA A 1 70 ? 5.694 -4.167 -19.900 1.00 59.84 70 ALA A C 1
ATOM 492 O O . ALA A 1 70 ? 6.521 -3.835 -20.743 1.00 59.84 70 ALA A O 1
ATOM 493 N N . ALA A 1 71 ? 4.655 -4.957 -20.198 1.00 58.91 71 ALA A N 1
ATOM 494 C CA . ALA A 1 71 ? 4.426 -5.479 -21.546 1.00 58.91 71 ALA A CA 1
ATOM 495 C C . ALA A 1 71 ? 4.154 -4.369 -22.579 1.00 58.91 71 ALA A C 1
ATOM 497 O O . ALA A 1 71 ? 4.607 -4.464 -23.712 1.00 58.91 71 ALA A O 1
ATOM 498 N N . LYS A 1 72 ? 3.459 -3.294 -22.186 1.00 58.53 72 LYS A N 1
ATOM 499 C CA . LYS A 1 72 ? 3.164 -2.143 -23.056 1.00 58.53 72 LYS A CA 1
ATOM 500 C C . LYS A 1 72 ? 4.369 -1.232 -23.318 1.00 58.53 72 LYS A C 1
ATOM 502 O O . LYS A 1 72 ? 4.319 -0.443 -24.248 1.00 58.53 72 LYS A O 1
ATOM 507 N N . LEU A 1 73 ? 5.398 -1.295 -22.471 1.00 57.75 73 LEU A N 1
ATOM 508 C CA . LEU A 1 73 ? 6.626 -0.504 -22.601 1.00 57.75 73 LEU A CA 1
ATOM 509 C C . LEU A 1 73 ? 7.702 -1.218 -23.443 1.00 57.75 73 LEU A C 1
ATOM 511 O O . LEU A 1 73 ? 8.661 -0.583 -23.870 1.00 57.75 73 LEU A O 1
ATOM 515 N N . LEU A 1 74 ? 7.566 -2.538 -23.621 1.00 54.94 74 LEU A N 1
ATOM 516 C CA . LEU A 1 74 ? 8.503 -3.421 -24.330 1.00 54.94 74 LEU A CA 1
ATOM 517 C C . LEU A 1 74 ? 8.047 -3.796 -25.756 1.00 54.94 74 LEU A C 1
ATOM 519 O O . LEU A 1 74 ? 8.769 -4.522 -26.436 1.00 54.94 74 LEU A O 1
ATOM 523 N N . ASN A 1 75 ? 6.876 -3.327 -26.194 1.00 44.16 75 ASN A N 1
ATOM 524 C CA . ASN A 1 75 ? 6.301 -3.536 -27.528 1.00 44.16 75 ASN A CA 1
ATOM 525 C C . ASN A 1 75 ? 6.076 -2.192 -28.223 1.00 44.16 75 ASN A C 1
ATOM 527 O O . ASN A 1 75 ? 5.922 -2.210 -29.463 1.00 44.16 75 ASN A O 1
#

Sequence (75 aa):
MIAKAVGIGVTLAAAWAAQQVIAGAWKVALGHKPPKPEDEGDARFAEIAVAAVITGAVVALARVLATRGAAKLLN

pLDDT: mean 75.98, std 11.8, range [44.16, 92.62]

Secondary structure (DSSP, 8-state):
-HHHHHHHHHHHHHHHHHHHHHHHHHHHHHSSPPPPTT---STTHHHHHHHHHHHHHHHHHHHHHHHHHHHHH--

Foldseek 3Di:
DVVVVVVVVVVVVVVVVVQVVQQVVCCVPPVDGDDDPPDDDPPPPVVVVVVVVVVVVVVVVVVVCVVVVVVVVVD

Radius of gyration: 16.47 Å; Cα contacts (8 Å, |Δi|>4): 9; chains: 1; bounding box: 39×18×51 Å

Solvent-accessible surface area (backbone atoms only — not comparable to full-atom values): 4434 Å² total; per-residue (Å²): 111,65,69,57,55,51,52,51,52,53,50,53,53,50,52,54,52,49,51,53,52,51,46,52,52,30,35,71,76,68,72,40,74,70,83,55,96,85,62,92,62,92,86,42,67,67,61,52,49,54,50,48,51,54,51,51,51,52,51,53,51,50,51,54,49,51,56,52,50,52,54,66,74,76,109